Protein AF-A0A947HC32-F1 (afdb_monomer_lite)

Foldseek 3Di:
DDDDDDDDDDDDDDDDDDDDDDDPPPVVPPPPLPAQDLVLLCVLCQAAACCLQELVNLVVLLVLLVVFDCVLPNPVRSVVVNVVSVVSNVCVVVVNCSQDYDSVSVVVCLQPPLQVQLVCLVVVNGDDPCVVSSCVSSVPDSVRHDHCDPVSSVSNNSNSVVNNVVVVD

Radius of gyration: 27.94 Å; chains: 1; bounding box: 45×89×58 Å

Secondary structure (DSSP, 8-state):
-------------------------------------HHHHHHHHHHHTHHHH-TTTHHHHHHHHTT--TTTS-HHHHHHHHHHHHHHHHHHHTT---S-SHHHHHHHHHHH-HHHHHHHHHTT-SS-TTHHHHHHHTT--TTT-----HHHHHHHHHHHHHHHHTT--

pLDDT: mean 72.66, std 18.48, range [34.75, 96.25]

Structure (mmCIF, N/CA/C/O backbone):
data_AF-A0A947HC32-F1
#
_entry.id   AF-A0A947HC32-F1
#
loop_
_atom_site.group_PDB
_atom_site.id
_atom_site.type_symbol
_atom_site.label_atom_id
_atom_site.label_alt_id
_atom_site.label_comp_id
_atom_site.label_asym_id
_atom_site.label_entity_id
_atom_site.label_seq_id
_atom_site.pdbx_PDB_ins_code
_atom_site.Cartn_x
_atom_site.Cartn_y
_atom_site.Cartn_z
_atom_site.occupancy
_atom_site.B_iso_or_equiv
_atom_site.auth_seq_id
_atom_site.auth_comp_id
_atom_site.auth_asym_id
_atom_site.auth_atom_id
_atom_site.pdbx_PDB_model_num
ATOM 1 N N . MET A 1 1 ? 19.843 -76.141 1.199 1.00 39.03 1 MET A N 1
ATOM 2 C CA . MET A 1 1 ? 19.696 -76.747 -0.146 1.00 39.03 1 MET A CA 1
ATOM 3 C C . MET A 1 1 ? 18.641 -75.919 -0.868 1.00 39.03 1 MET A C 1
ATOM 5 O O . MET A 1 1 ? 17.573 -75.782 -0.310 1.00 39.03 1 MET A O 1
ATOM 9 N N . GLY A 1 2 ? 18.826 -75.239 -1.989 1.00 39.28 2 GLY A N 1
ATOM 10 C CA . GLY A 1 2 ? 19.871 -75.230 -2.997 1.00 39.28 2 GLY A CA 1
ATOM 11 C C . GLY A 1 2 ? 19.185 -74.975 -4.346 1.00 39.28 2 GLY A C 1
ATOM 12 O O . GLY A 1 2 ? 18.364 -75.785 -4.740 1.00 39.28 2 GLY A O 1
ATOM 13 N N . LYS A 1 3 ? 19.600 -73.898 -5.028 1.00 39.16 3 LYS A N 1
ATOM 14 C CA . LYS A 1 3 ? 19.612 -73.700 -6.492 1.00 39.16 3 LYS A CA 1
ATOM 15 C C . LYS A 1 3 ? 18.286 -73.478 -7.238 1.00 39.16 3 LYS A C 1
ATOM 17 O O . LYS A 1 3 ? 17.359 -74.269 -7.177 1.00 39.16 3 LYS A O 1
ATOM 22 N N . GLY A 1 4 ? 18.312 -72.436 -8.073 1.00 38.22 4 GLY A N 1
ATOM 23 C CA . GLY A 1 4 ? 17.350 -72.216 -9.150 1.00 38.22 4 GLY A CA 1
ATOM 24 C C . GLY A 1 4 ? 17.558 -70.920 -9.941 1.00 38.22 4 GLY A C 1
ATOM 25 O O . GLY A 1 4 ? 16.579 -70.285 -10.299 1.00 38.22 4 GLY A O 1
ATOM 26 N N . PHE A 1 5 ? 18.806 -70.496 -10.186 1.00 46.19 5 PHE A N 1
ATOM 27 C CA . PHE A 1 5 ? 19.111 -69.454 -11.174 1.00 46.19 5 PHE A CA 1
ATOM 28 C C . PHE A 1 5 ? 19.181 -70.104 -12.557 1.00 46.19 5 PHE A C 1
ATOM 30 O O . PHE A 1 5 ? 20.055 -70.940 -12.785 1.00 46.19 5 PHE A O 1
ATOM 37 N N . TYR A 1 6 ? 18.304 -69.700 -13.475 1.00 50.78 6 TYR A N 1
ATOM 38 C CA . TYR A 1 6 ? 18.490 -69.953 -14.901 1.00 50.78 6 TYR A CA 1
ATOM 39 C C . TYR A 1 6 ? 18.986 -68.680 -15.580 1.00 50.78 6 TYR A C 1
ATOM 41 O O . TYR A 1 6 ? 18.250 -67.720 -15.790 1.00 50.78 6 TYR A O 1
ATOM 49 N N . PHE A 1 7 ? 20.279 -68.713 -15.890 1.00 40.56 7 PHE A N 1
ATOM 50 C CA . PHE A 1 7 ? 20.919 -67.926 -16.932 1.00 40.56 7 PHE A CA 1
ATOM 51 C C . PHE A 1 7 ? 20.386 -68.368 -18.301 1.00 40.56 7 PHE A C 1
ATOM 53 O O . PHE A 1 7 ? 20.278 -69.565 -18.564 1.00 40.56 7 PHE A O 1
ATOM 60 N N . SER A 1 8 ? 20.165 -67.414 -19.202 1.00 36.12 8 SER A N 1
ATOM 61 C CA . SER A 1 8 ? 20.226 -67.661 -20.643 1.00 36.12 8 SER A CA 1
ATOM 62 C C . SER A 1 8 ? 21.090 -66.570 -21.288 1.00 36.12 8 SER A C 1
ATOM 64 O O . SER A 1 8 ? 20.767 -65.390 -21.138 1.00 36.12 8 SER A O 1
ATOM 66 N N . PRO A 1 9 ? 22.215 -66.931 -21.936 1.00 49.56 9 PRO A N 1
ATOM 67 C CA . PRO A 1 9 ? 23.062 -66.015 -22.688 1.00 49.56 9 PRO A CA 1
ATOM 68 C C . PRO A 1 9 ? 22.914 -66.263 -24.196 1.00 49.56 9 PRO A C 1
ATOM 70 O O . PRO A 1 9 ? 23.134 -67.381 -24.641 1.00 49.56 9 PRO A O 1
ATOM 73 N N . LEU A 1 10 ? 22.571 -65.235 -24.974 1.00 40.88 10 LEU A N 1
ATOM 74 C CA . LEU A 1 10 ? 22.790 -65.087 -26.429 1.00 40.88 10 LEU A CA 1
ATOM 75 C C . LEU A 1 10 ? 21.991 -63.831 -26.831 1.00 40.88 10 LEU A C 1
ATOM 77 O O . LEU A 1 10 ? 20.796 -63.773 -26.586 1.00 40.88 10 LEU A O 1
ATOM 81 N N . PHE A 1 11 ? 22.557 -62.755 -27.367 1.00 39.38 11 PHE A N 1
ATOM 82 C CA . PHE A 1 11 ? 23.221 -62.737 -28.660 1.00 39.38 11 PHE A CA 1
ATOM 83 C C . PHE A 1 11 ? 24.096 -61.482 -28.809 1.00 39.38 11 PHE A C 1
ATOM 85 O O . PHE A 1 11 ? 23.824 -60.426 -28.241 1.00 39.38 11 PHE A O 1
ATOM 92 N N . MET A 1 12 ? 25.152 -61.650 -29.598 1.00 36.06 12 MET A N 1
ATOM 93 C CA . MET A 1 12 ? 26.176 -60.679 -29.964 1.00 36.06 12 MET A CA 1
ATOM 94 C C . MET A 1 12 ? 25.670 -59.416 -30.677 1.00 36.06 12 MET A C 1
ATOM 96 O O . MET A 1 12 ? 24.815 -59.476 -31.555 1.00 36.06 12 MET A O 1
ATOM 100 N N . LEU A 1 13 ? 26.340 -58.307 -30.338 1.00 39.97 13 LEU A N 1
ATOM 101 C CA . LEU A 1 13 ? 26.988 -57.333 -31.230 1.00 39.97 13 LEU A CA 1
ATOM 102 C C . LEU A 1 13 ? 26.607 -57.349 -32.724 1.00 39.97 13 LEU A C 1
ATOM 104 O O . LEU A 1 13 ? 27.013 -58.241 -33.465 1.00 39.97 13 LEU A O 1
ATOM 108 N N . VAL A 1 14 ? 26.061 -56.221 -33.190 1.00 42.75 14 VAL A N 1
ATOM 109 C CA . VAL A 1 14 ? 26.393 -55.659 -34.507 1.00 42.75 14 VAL A CA 1
ATOM 110 C C . VAL A 1 14 ? 26.742 -54.180 -34.330 1.00 42.75 14 VAL A C 1
ATOM 112 O O . VAL A 1 14 ? 25.980 -53.402 -33.760 1.00 42.75 14 VAL A O 1
ATOM 115 N N . PHE A 1 15 ? 27.937 -53.829 -34.800 1.00 40.94 15 PHE A N 1
ATOM 116 C CA . PHE A 1 15 ? 28.466 -52.476 -34.925 1.00 40.94 15 PHE A CA 1
ATOM 117 C C . PHE A 1 15 ? 27.579 -51.612 -35.835 1.00 40.94 15 PHE A C 1
ATOM 119 O O . PHE A 1 15 ? 27.271 -52.004 -36.958 1.00 40.94 15 PHE A O 1
ATOM 126 N N . GLY A 1 16 ? 27.259 -50.400 -35.383 1.00 34.75 16 GLY A N 1
ATOM 127 C CA . GLY A 1 16 ? 26.697 -49.328 -36.199 1.00 34.75 16 GLY A CA 1
ATOM 128 C C . GLY A 1 16 ? 27.463 -48.039 -35.931 1.00 34.75 16 GLY A C 1
ATOM 129 O O . GLY A 1 16 ? 27.454 -47.525 -34.817 1.00 34.75 16 GLY A O 1
ATOM 130 N N . LEU A 1 17 ? 28.178 -47.577 -36.954 1.00 41.28 17 LEU A N 1
ATOM 131 C CA . LEU A 1 17 ? 28.995 -46.370 -36.983 1.00 41.28 17 LEU A CA 1
ATOM 132 C C . LEU A 1 17 ? 28.219 -45.093 -36.627 1.00 41.28 17 LEU A C 1
ATOM 134 O O . LEU A 1 17 ? 27.021 -44.962 -36.860 1.00 41.28 17 LEU A O 1
ATOM 138 N N . ALA A 1 18 ? 28.985 -44.143 -36.096 1.00 47.50 18 ALA A N 1
ATOM 139 C CA . ALA A 1 18 ? 28.608 -42.796 -35.706 1.00 47.50 18 ALA A CA 1
ATOM 140 C C . ALA A 1 18 ? 27.782 -42.019 -36.743 1.00 47.50 18 ALA A C 1
ATOM 142 O O . ALA A 1 18 ? 28.104 -42.030 -37.926 1.00 47.50 18 ALA A O 1
ATOM 143 N N . CYS A 1 19 ? 26.857 -41.195 -36.244 1.00 36.69 19 CYS A N 1
ATOM 144 C CA . CYS A 1 19 ? 26.563 -39.861 -36.767 1.00 36.69 19 CYS A CA 1
ATOM 145 C C . CYS A 1 19 ? 26.086 -38.971 -35.610 1.00 36.69 19 CYS A C 1
ATOM 147 O O . CYS A 1 19 ? 25.083 -39.252 -34.958 1.00 36.69 19 CYS A O 1
ATOM 149 N N . LYS A 1 20 ? 26.838 -37.892 -35.360 1.00 46.62 20 LYS A N 1
ATOM 150 C CA . LYS A 1 20 ? 26.430 -36.716 -34.579 1.00 46.62 20 LYS A CA 1
ATOM 151 C C . LYS A 1 20 ? 25.048 -36.245 -35.060 1.00 46.62 20 LYS A C 1
ATOM 153 O O . LYS A 1 20 ? 24.938 -35.741 -36.172 1.00 46.62 20 LYS A O 1
ATOM 158 N N . GLY A 1 21 ? 24.028 -36.388 -34.220 1.00 35.53 21 GLY A N 1
ATOM 159 C CA . GLY A 1 21 ? 22.745 -35.690 -34.339 1.00 35.53 21 GLY A CA 1
ATOM 160 C C . GLY A 1 21 ? 22.692 -34.563 -33.304 1.00 35.53 21 GLY A C 1
ATOM 161 O O . GLY A 1 21 ? 23.187 -34.764 -32.194 1.00 35.53 21 GLY A O 1
ATOM 162 N N . PRO A 1 22 ? 22.202 -33.366 -33.659 1.00 41.41 22 PRO A N 1
ATOM 163 C CA . PRO A 1 22 ? 22.497 -32.135 -32.942 1.00 41.41 22 PRO A CA 1
ATOM 164 C C . PRO A 1 22 ? 21.865 -32.099 -31.552 1.00 41.41 22 PRO A C 1
ATOM 166 O O . PRO A 1 22 ? 20.749 -32.570 -31.338 1.00 41.41 22 PRO A O 1
ATOM 169 N N . SER A 1 23 ? 22.620 -31.481 -30.639 1.00 40.31 23 SER A N 1
ATOM 170 C CA . SER A 1 23 ? 22.167 -30.962 -29.354 1.00 40.31 23 SER A CA 1
ATOM 171 C C . SER A 1 23 ? 20.756 -30.406 -29.504 1.00 40.31 23 SER A C 1
ATOM 173 O O . SER A 1 23 ? 20.516 -29.536 -30.344 1.00 40.31 23 SER A O 1
ATOM 175 N N . SER A 1 24 ? 19.818 -30.923 -28.713 1.00 42.09 24 SER A N 1
ATOM 176 C CA . SER A 1 24 ? 18.499 -30.334 -28.533 1.00 42.09 24 SER A CA 1
ATOM 177 C C . SER A 1 24 ? 18.660 -29.011 -27.786 1.00 42.09 24 SER A C 1
ATOM 179 O O . SER A 1 24 ? 18.263 -28.864 -26.631 1.00 42.09 24 SER A O 1
ATOM 181 N N . GLU A 1 25 ? 19.260 -28.030 -28.447 1.00 44.09 25 GLU A N 1
ATOM 182 C CA . GLU A 1 25 ? 19.146 -26.633 -28.096 1.00 44.09 25 GLU A CA 1
ATOM 183 C C . GLU A 1 25 ? 17.745 -26.2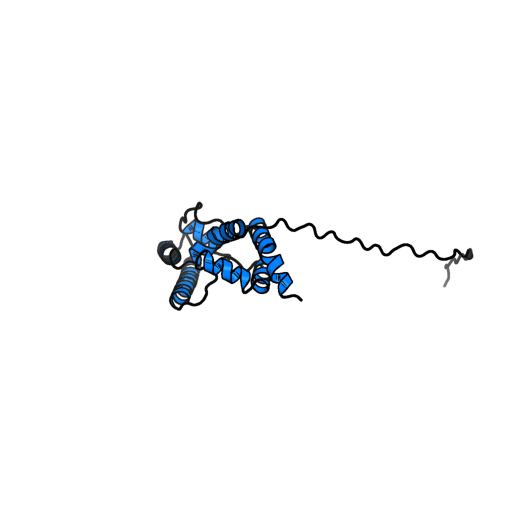24 -28.540 1.00 44.09 25 GLU A C 1
ATOM 185 O O . GLU A 1 25 ? 17.512 -25.578 -29.560 1.00 44.09 25 GLU A O 1
ATOM 190 N N . SER A 1 26 ? 16.765 -26.661 -27.744 1.00 39.75 26 SER A N 1
ATOM 191 C CA . SER A 1 26 ? 15.524 -25.929 -27.584 1.00 39.75 26 SER A CA 1
ATOM 192 C C . SER A 1 26 ? 15.937 -24.565 -27.051 1.00 39.75 26 SER A C 1
ATOM 194 O O . SER A 1 26 ? 15.914 -24.321 -25.843 1.00 39.75 26 SER A O 1
ATOM 196 N N . SER A 1 27 ? 16.349 -23.694 -27.974 1.00 40.97 27 SER A N 1
ATOM 197 C CA . SER A 1 27 ? 16.311 -22.256 -27.839 1.00 40.97 27 SER A CA 1
ATOM 198 C C . SER A 1 27 ? 14.905 -21.963 -27.347 1.00 40.97 27 SER A C 1
ATOM 200 O O . SER A 1 27 ? 13.939 -21.948 -28.113 1.00 40.97 27 SER A O 1
ATOM 202 N N . ARG A 1 28 ? 14.763 -21.863 -26.020 1.00 44.19 28 ARG A N 1
ATOM 203 C CA . ARG A 1 28 ? 13.591 -21.273 -25.405 1.00 44.19 28 ARG A CA 1
ATOM 204 C C . ARG A 1 28 ? 13.580 -19.889 -26.015 1.00 44.19 28 ARG A C 1
ATOM 206 O O . ARG A 1 28 ? 14.350 -19.032 -25.590 1.00 44.19 28 ARG A O 1
ATOM 213 N N . ARG A 1 29 ? 12.768 -19.694 -27.060 1.00 35.62 29 ARG A N 1
ATOM 214 C CA . ARG A 1 29 ? 12.332 -18.363 -27.457 1.00 35.62 29 ARG A CA 1
ATOM 215 C C . ARG A 1 29 ? 11.881 -17.739 -26.152 1.00 35.62 29 ARG A C 1
ATOM 217 O O . ARG A 1 29 ? 10.884 -18.179 -25.580 1.00 35.62 29 ARG A O 1
ATOM 224 N N . LEU A 1 30 ? 12.677 -16.802 -25.646 1.00 41.00 30 LEU A N 1
ATOM 225 C CA . LEU A 1 30 ? 12.245 -15.873 -24.626 1.00 41.00 30 LEU A CA 1
ATOM 226 C C . LEU A 1 30 ? 11.031 -15.212 -25.258 1.00 41.00 30 LEU A C 1
ATOM 228 O O . LEU A 1 30 ? 11.164 -14.378 -26.152 1.00 41.00 30 LEU A O 1
ATOM 232 N N . VAL A 1 31 ? 9.847 -15.714 -24.905 1.00 39.41 31 VAL A N 1
ATOM 233 C CA . VAL A 1 31 ? 8.586 -15.070 -25.239 1.00 39.41 31 VAL A CA 1
ATOM 234 C C . VAL A 1 31 ? 8.792 -13.632 -24.788 1.00 39.41 31 VAL A C 1
ATOM 236 O O . VAL A 1 31 ? 9.145 -13.452 -23.617 1.00 39.41 31 VAL A O 1
ATOM 239 N N . PRO A 1 32 ? 8.687 -12.630 -25.681 1.00 42.34 32 PRO A N 1
ATOM 240 C CA . PRO A 1 32 ? 8.802 -11.250 -25.263 1.00 42.34 32 PRO A CA 1
ATOM 241 C C . PRO A 1 32 ? 7.770 -11.077 -24.160 1.00 42.34 32 PRO A C 1
ATOM 243 O O . PRO A 1 32 ? 6.571 -11.211 -24.413 1.00 42.34 32 PRO A O 1
ATOM 246 N N . SER A 1 33 ? 8.238 -10.909 -22.920 1.00 51.78 33 SER A N 1
ATOM 247 C CA . SER A 1 33 ? 7.367 -10.549 -21.813 1.00 51.78 33 SER A CA 1
ATOM 248 C C . SER A 1 33 ? 6.582 -9.355 -22.320 1.00 51.78 33 SER A C 1
ATOM 250 O O . SER A 1 33 ? 7.208 -8.382 -22.745 1.00 51.78 33 SER A O 1
ATOM 252 N N . ALA A 1 34 ? 5.251 -9.457 -22.381 1.00 57.12 34 ALA A N 1
ATOM 253 C CA . ALA A 1 34 ? 4.423 -8.324 -22.761 1.00 57.12 34 ALA A CA 1
ATOM 254 C C . ALA A 1 34 ? 4.940 -7.115 -21.975 1.00 57.12 34 ALA A C 1
ATOM 256 O O . ALA A 1 34 ? 5.089 -7.203 -20.753 1.00 57.12 34 ALA A O 1
ATOM 257 N N . ALA A 1 35 ? 5.345 -6.060 -22.684 1.00 72.94 35 ALA A N 1
ATOM 258 C CA . ALA A 1 35 ? 5.967 -4.910 -22.052 1.00 72.94 35 ALA A CA 1
ATOM 259 C C . ALA A 1 35 ? 4.902 -4.242 -21.180 1.00 72.94 35 ALA A C 1
ATOM 261 O O . ALA A 1 35 ? 4.035 -3.528 -21.682 1.00 72.94 35 ALA A O 1
ATOM 262 N N . ILE A 1 36 ? 4.916 -4.546 -19.881 1.00 85.50 36 ILE A N 1
ATOM 263 C CA . ILE A 1 36 ? 4.061 -3.875 -18.913 1.00 85.50 36 ILE A CA 1
ATOM 264 C C . ILE A 1 36 ? 4.513 -2.420 -18.890 1.00 85.50 36 ILE A C 1
ATOM 266 O O . ILE A 1 36 ? 5.695 -2.123 -18.733 1.00 85.50 36 ILE A O 1
ATOM 270 N N . SER A 1 37 ? 3.577 -1.506 -19.106 1.00 86.56 37 SER A N 1
ATOM 271 C CA . SER A 1 37 ? 3.857 -0.077 -19.014 1.00 86.56 37 SER A CA 1
ATOM 272 C C . SER A 1 37 ? 3.974 0.349 -17.552 1.00 86.56 37 SER A C 1
ATOM 274 O O . SER A 1 37 ? 3.340 -0.233 -16.666 1.00 86.56 37 SER A O 1
ATOM 276 N N . PHE A 1 38 ? 4.717 1.430 -17.306 1.00 82.94 38 PHE A N 1
ATOM 277 C CA . PHE A 1 38 ? 4.759 2.054 -15.985 1.00 82.94 38 PHE A CA 1
ATOM 278 C C . PHE A 1 38 ? 3.355 2.383 -15.463 1.00 82.94 38 PHE A C 1
ATOM 280 O O . PHE A 1 38 ? 3.073 2.188 -14.287 1.00 82.94 38 PHE A O 1
ATOM 287 N N . GLU A 1 39 ? 2.439 2.787 -16.344 1.00 86.88 39 GLU A N 1
ATOM 288 C CA . GLU A 1 39 ? 1.098 3.212 -15.939 1.00 86.88 39 GLU A CA 1
ATOM 289 C C . GLU A 1 39 ? 0.244 2.049 -15.435 1.00 86.88 39 GLU A C 1
ATOM 291 O O . GLU A 1 39 ? -0.549 2.214 -14.506 1.00 86.88 39 GLU A O 1
ATOM 296 N N . GLN A 1 40 ? 0.459 0.850 -15.979 1.00 88.38 40 GLN A N 1
ATOM 297 C CA . GLN A 1 40 ? -0.148 -0.373 -15.461 1.00 88.38 40 GLN A CA 1
ATOM 298 C C . GLN A 1 40 ? 0.423 -0.735 -14.085 1.00 88.38 40 GLN A C 1
ATOM 300 O O . GLN A 1 40 ? -0.346 -1.004 -13.161 1.00 88.38 40 GLN A O 1
ATOM 305 N N . ALA A 1 41 ? 1.750 -0.693 -13.919 1.00 84.19 41 ALA A N 1
ATOM 306 C CA . ALA A 1 41 ? 2.393 -0.984 -12.638 1.00 84.19 41 ALA A CA 1
ATOM 307 C C . ALA A 1 41 ? 1.990 0.031 -11.553 1.00 84.19 41 ALA A C 1
ATOM 309 O O . ALA A 1 41 ? 1.584 -0.342 -10.450 1.00 84.19 41 ALA A O 1
ATOM 310 N N . PHE A 1 42 ? 2.001 1.320 -11.890 1.00 84.56 42 PHE A N 1
ATOM 311 C CA . PHE A 1 42 ? 1.556 2.400 -11.019 1.00 84.56 42 PHE A CA 1
ATOM 312 C C . PHE A 1 42 ? 0.081 2.248 -10.630 1.00 84.56 42 PHE A C 1
ATOM 314 O O . PHE A 1 42 ? -0.267 2.424 -9.462 1.00 84.56 42 PHE A O 1
ATOM 321 N N . GLY A 1 43 ? -0.794 1.873 -11.569 1.00 86.75 43 GLY A N 1
ATOM 322 C CA . GLY A 1 43 ? -2.210 1.618 -11.293 1.00 86.75 43 GLY A CA 1
ATOM 323 C C . GLY A 1 43 ? -2.436 0.523 -10.243 1.00 86.75 43 GLY A C 1
ATOM 324 O O . GLY A 1 43 ? -3.335 0.647 -9.411 1.00 86.75 43 GLY A O 1
ATOM 325 N N . VAL A 1 44 ? -1.591 -0.511 -10.229 1.00 87.56 44 VAL A N 1
ATOM 326 C CA . VAL A 1 44 ? -1.627 -1.561 -9.201 1.00 87.56 44 VAL A CA 1
ATOM 327 C C . VAL A 1 44 ? -1.124 -1.033 -7.857 1.00 87.56 44 VAL A C 1
ATOM 329 O O . VAL A 1 44 ? -1.831 -1.145 -6.853 1.00 87.56 44 VAL A O 1
ATOM 332 N N . VAL A 1 45 ? 0.071 -0.438 -7.822 1.00 83.12 45 VAL A N 1
ATOM 333 C CA . VAL A 1 45 ? 0.712 0.023 -6.577 1.00 83.12 45 VAL A CA 1
ATOM 334 C C . VAL A 1 45 ? -0.119 1.107 -5.881 1.00 83.12 45 VAL A C 1
ATOM 336 O O . VAL A 1 45 ? -0.352 1.039 -4.671 1.00 83.12 45 VAL A O 1
ATOM 339 N N . SER A 1 46 ? -0.630 2.072 -6.649 1.00 82.38 46 SER A N 1
ATO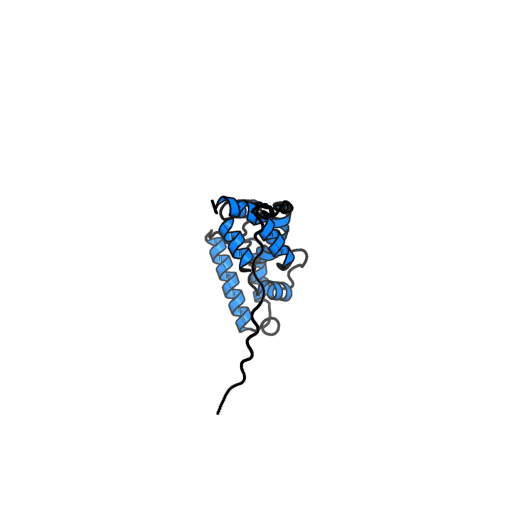M 340 C CA . SER A 1 46 ? -1.417 3.199 -6.133 1.00 82.38 46 SER A CA 1
ATOM 341 C C . SER A 1 46 ? -2.740 2.791 -5.489 1.00 82.38 46 SER A C 1
ATOM 343 O O . SER A 1 46 ? -3.246 3.511 -4.637 1.00 82.38 46 SER A O 1
ATOM 345 N N . ARG A 1 47 ? -3.301 1.637 -5.859 1.00 85.50 47 ARG A N 1
ATOM 346 C CA . ARG A 1 47 ? -4.550 1.126 -5.272 1.00 85.50 47 ARG A CA 1
ATOM 347 C C . ARG A 1 47 ? -4.316 0.054 -4.217 1.00 85.50 47 ARG A C 1
ATOM 349 O O . ARG A 1 47 ? -5.189 -0.153 -3.386 1.00 85.50 47 ARG A O 1
ATOM 356 N N . SER A 1 48 ? -3.165 -0.615 -4.231 1.00 83.88 48 SER A N 1
ATOM 357 C CA . SER A 1 48 ? -2.892 -1.729 -3.312 1.00 83.88 48 SER A CA 1
ATOM 358 C C . SER A 1 48 ? -2.130 -1.295 -2.061 1.00 83.88 48 SER A C 1
ATOM 360 O O . SER A 1 48 ? -2.393 -1.824 -0.983 1.00 83.88 48 SER A O 1
ATOM 362 N N . CYS A 1 49 ? -1.206 -0.335 -2.185 1.00 78.69 49 CYS A N 1
ATOM 363 C CA . CYS A 1 49 ? -0.238 -0.005 -1.129 1.00 78.69 49 CYS A CA 1
ATOM 364 C C . CYS A 1 49 ? -0.413 1.412 -0.563 1.00 78.69 49 CYS A C 1
ATOM 366 O O . CYS A 1 49 ? -0.177 1.638 0.627 1.00 78.69 49 CYS A O 1
ATOM 368 N N . PHE A 1 50 ? -0.824 2.371 -1.403 1.00 80.25 50 PHE A N 1
ATOM 369 C CA . PHE A 1 50 ? -0.834 3.798 -1.047 1.00 80.25 50 PHE A CA 1
ATOM 370 C C . PHE A 1 50 ? -1.680 4.156 0.157 1.00 80.25 50 PHE A C 1
ATOM 372 O O . PHE A 1 50 ? -1.191 4.972 0.932 1.00 80.25 50 PHE A O 1
ATOM 379 N N . PRO A 1 51 ? -2.894 3.607 0.357 1.00 83.19 51 PRO A N 1
ATOM 380 C CA . PRO A 1 51 ? -3.724 4.045 1.472 1.00 83.19 51 PRO A CA 1
ATOM 381 C C . PRO A 1 51 ? -2.966 4.051 2.809 1.00 83.19 51 PRO A C 1
ATOM 383 O O . PRO A 1 51 ? -3.030 5.048 3.526 1.00 83.19 51 PRO A O 1
ATOM 386 N N . CYS A 1 52 ? -2.142 3.025 3.064 1.00 82.56 52 CYS A N 1
ATOM 387 C CA . CYS A 1 52 ? -1.294 2.909 4.257 1.00 82.56 52 CYS A CA 1
ATOM 388 C C . CYS A 1 52 ? 0.098 3.564 4.153 1.00 82.56 52 CYS A C 1
ATOM 390 O O . CYS A 1 52 ? 0.728 3.776 5.181 1.00 82.56 52 CYS A O 1
ATOM 392 N N . HIS A 1 53 ? 0.611 3.855 2.955 1.00 80.75 53 HIS A N 1
ATOM 393 C CA . HIS A 1 53 ? 2.011 4.279 2.750 1.00 80.75 53 HIS A CA 1
ATOM 394 C C . HIS A 1 53 ? 2.155 5.657 2.094 1.00 80.75 53 HIS A C 1
ATOM 396 O O . HIS A 1 53 ? 3.252 6.048 1.706 1.00 80.75 53 HIS A O 1
ATOM 402 N N . ASN A 1 54 ? 1.060 6.406 1.966 1.00 81.19 54 ASN A N 1
ATOM 403 C CA . ASN A 1 54 ? 1.060 7.757 1.425 1.00 81.19 54 ASN A CA 1
ATOM 404 C C . ASN A 1 54 ? 0.768 8.774 2.548 1.00 81.19 54 ASN A C 1
ATOM 406 O O . ASN A 1 54 ? -0.239 8.639 3.251 1.00 81.19 54 ASN A O 1
ATOM 410 N N . PRO A 1 55 ? 1.595 9.826 2.711 1.00 80.25 55 PRO A N 1
ATOM 411 C CA . PRO A 1 55 ? 1.432 10.820 3.776 1.00 80.25 55 PRO A CA 1
ATOM 412 C C . PRO A 1 55 ? 0.115 11.608 3.705 1.00 80.25 55 PRO A C 1
ATOM 414 O O . PRO A 1 55 ? -0.290 12.201 4.702 1.00 80.25 55 PRO A O 1
ATOM 417 N N . GLN A 1 56 ? -0.552 11.627 2.548 1.00 84.06 56 GLN A N 1
ATOM 418 C CA . GLN A 1 56 ? -1.840 12.289 2.347 1.00 84.06 56 GLN A CA 1
ATOM 419 C C . GLN A 1 56 ? -3.020 11.427 2.814 1.00 84.06 56 GLN A C 1
ATOM 421 O O . GLN A 1 56 ? -4.008 11.968 3.303 1.00 84.06 56 GLN A O 1
ATOM 426 N N . THR A 1 57 ? -2.937 10.099 2.679 1.00 88.06 57 THR A N 1
ATOM 427 C CA . THR A 1 57 ? -4.045 9.180 3.004 1.00 88.06 57 THR A CA 1
ATOM 428 C C . THR A 1 57 ? -3.884 8.509 4.361 1.00 88.06 57 THR A C 1
ATOM 430 O O . THR A 1 57 ? -4.884 8.265 5.033 1.00 88.06 57 THR A O 1
ATOM 433 N N . LEU A 1 58 ? -2.650 8.251 4.801 1.00 89.69 58 LEU A N 1
ATOM 434 C CA . LEU A 1 58 ? -2.370 7.562 6.061 1.00 89.69 58 LEU A CA 1
ATOM 435 C C . LEU A 1 58 ? -3.011 8.235 7.294 1.00 89.69 58 LEU A C 1
ATOM 437 O O . LEU A 1 58 ? -3.574 7.508 8.113 1.00 89.69 58 LEU A O 1
ATOM 441 N N . PRO A 1 59 ? -3.036 9.579 7.437 1.00 92.31 59 PRO A N 1
ATOM 442 C CA . PRO A 1 59 ? -3.741 10.219 8.553 1.00 92.31 59 PRO A CA 1
ATOM 443 C C . PRO A 1 59 ? -5.225 9.845 8.631 1.00 92.31 59 PRO A C 1
ATOM 445 O O . PRO A 1 59 ? -5.771 9.666 9.719 1.00 92.31 59 PRO A O 1
ATOM 448 N N . GLU A 1 60 ? -5.878 9.701 7.478 1.00 94.56 60 GLU A N 1
ATOM 449 C CA . GLU A 1 60 ? -7.284 9.314 7.398 1.00 94.56 60 GLU A CA 1
ATOM 450 C C . GLU A 1 60 ? -7.474 7.828 7.718 1.00 94.56 60 GLU A C 1
ATOM 452 O O . GLU A 1 60 ? -8.417 7.487 8.431 1.00 94.56 60 GLU A O 1
ATOM 457 N N . VAL A 1 61 ? -6.562 6.955 7.271 1.00 93.38 61 VAL A N 1
ATOM 458 C CA . VAL A 1 61 ? -6.558 5.535 7.666 1.00 93.38 61 VAL A CA 1
ATOM 459 C C . VAL A 1 61 ? -6.460 5.418 9.187 1.00 93.38 61 VAL A C 1
ATOM 461 O O . VAL A 1 61 ? -7.343 4.827 9.797 1.00 93.38 61 VAL A O 1
ATOM 464 N N . ILE A 1 62 ? -5.473 6.071 9.814 1.00 94.88 62 ILE A N 1
ATOM 465 C CA . ILE A 1 62 ? -5.304 6.092 11.278 1.00 94.88 62 ILE A CA 1
ATOM 466 C C . ILE A 1 62 ? -6.580 6.587 11.965 1.00 94.88 62 ILE A C 1
ATOM 468 O O . ILE A 1 62 ? -7.077 5.952 12.897 1.00 94.88 62 ILE A O 1
ATOM 472 N N . ARG A 1 63 ? -7.144 7.711 11.501 1.00 96.25 63 ARG A N 1
ATOM 473 C CA . ARG A 1 63 ? -8.360 8.292 12.084 1.00 96.25 63 ARG A CA 1
ATOM 474 C C . ARG A 1 63 ? -9.532 7.315 12.055 1.00 96.25 63 ARG A C 1
ATOM 476 O O . ARG A 1 63 ? -10.281 7.260 13.028 1.00 96.25 63 ARG A O 1
ATOM 483 N N . ARG A 1 64 ? -9.718 6.582 10.956 1.00 95.25 64 ARG A N 1
ATOM 484 C CA . ARG A 1 64 ? -10.805 5.605 10.842 1.00 95.25 64 ARG A CA 1
ATOM 485 C C . ARG A 1 64 ? -10.533 4.350 11.663 1.00 95.25 64 ARG A C 1
ATOM 487 O O . ARG A 1 64 ? -11.441 3.909 12.352 1.00 95.25 64 ARG A O 1
ATOM 494 N N . THR A 1 65 ? -9.299 3.845 11.684 1.00 94.50 65 THR A N 1
ATOM 495 C CA . THR A 1 65 ? -8.916 2.704 12.531 1.00 94.50 65 THR A CA 1
ATOM 496 C C . THR A 1 65 ? -9.183 2.987 14.011 1.00 94.50 65 THR A C 1
ATOM 498 O O . THR A 1 65 ? -9.690 2.125 14.718 1.00 94.50 65 THR A O 1
ATOM 501 N N . ARG A 1 66 ? -8.936 4.219 14.483 1.00 94.88 66 ARG A N 1
ATOM 502 C CA . ARG A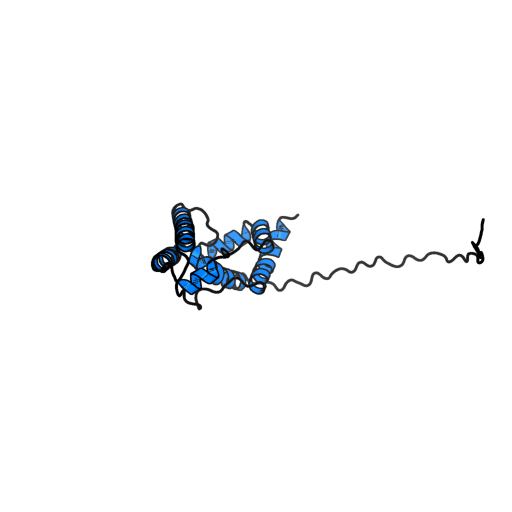 1 66 ? -9.240 4.635 15.868 1.00 94.88 66 ARG A CA 1
ATOM 503 C C . ARG A 1 66 ? -10.730 4.611 16.222 1.00 94.88 66 ARG A C 1
ATOM 505 O O . ARG A 1 66 ? -11.061 4.660 17.400 1.00 94.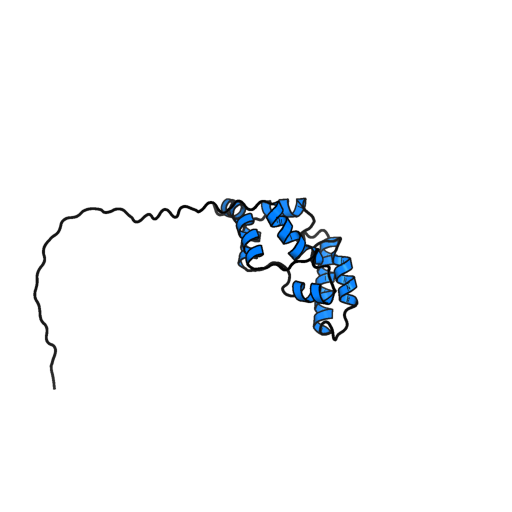88 66 ARG A O 1
ATOM 512 N N . ARG A 1 67 ? -11.622 4.615 15.227 1.00 94.12 67 ARG A N 1
ATOM 513 C CA . ARG A 1 67 ? -13.080 4.595 15.427 1.00 94.12 67 ARG A CA 1
ATOM 514 C C . ARG A 1 67 ? -13.658 3.187 15.447 1.00 94.12 67 ARG A C 1
ATOM 516 O O . ARG A 1 67 ? -14.822 3.055 15.802 1.00 94.12 67 ARG A O 1
ATOM 523 N N . LEU A 1 68 ? -12.870 2.185 15.056 1.00 91.94 68 LEU A N 1
ATOM 524 C CA . LEU A 1 68 ? -13.291 0.794 15.115 1.00 91.94 68 LEU A CA 1
ATOM 525 C C . LEU A 1 68 ? -13.478 0.378 16.571 1.00 91.94 68 LEU A C 1
ATOM 527 O O . LEU A 1 68 ? -12.649 0.682 17.431 1.00 91.94 68 LEU A O 1
ATOM 531 N N . THR A 1 69 ? -14.558 -0.332 16.829 1.00 87.94 69 THR A N 1
ATOM 532 C CA . THR A 1 69 ? -14.890 -0.981 18.097 1.00 87.94 69 THR A CA 1
ATOM 533 C C . THR A 1 69 ? -14.113 -2.291 18.263 1.00 87.94 69 THR A C 1
ATOM 535 O O . THR A 1 69 ? -13.489 -2.773 17.316 1.00 87.94 69 THR A O 1
ATOM 538 N N . ASP A 1 70 ? -14.097 -2.847 19.478 1.00 83.94 70 ASP A N 1
ATOM 539 C CA . ASP A 1 70 ? -13.418 -4.129 19.741 1.00 83.94 70 ASP A CA 1
ATOM 540 C C . ASP A 1 70 ? -14.140 -5.306 19.062 1.00 83.94 70 ASP A C 1
ATOM 542 O O . ASP A 1 70 ? -13.527 -6.345 18.816 1.00 83.94 70 ASP A O 1
ATOM 546 N N . GLU A 1 71 ? -15.428 -5.147 18.735 1.00 80.38 71 GLU A N 1
ATOM 547 C CA . GLU A 1 71 ? -16.206 -6.129 17.981 1.00 80.38 71 GLU A CA 1
ATOM 548 C C . GLU A 1 71 ? -15.886 -6.131 16.475 1.00 80.38 71 GLU A C 1
ATOM 550 O O . GLU A 1 71 ? -16.033 -7.163 15.821 1.00 80.38 71 GLU A O 1
ATOM 555 N N . GLU A 1 72 ? -15.453 -5.000 15.908 1.00 82.69 72 GLU A N 1
ATOM 556 C CA . GLU A 1 72 ? -15.123 -4.879 14.477 1.00 82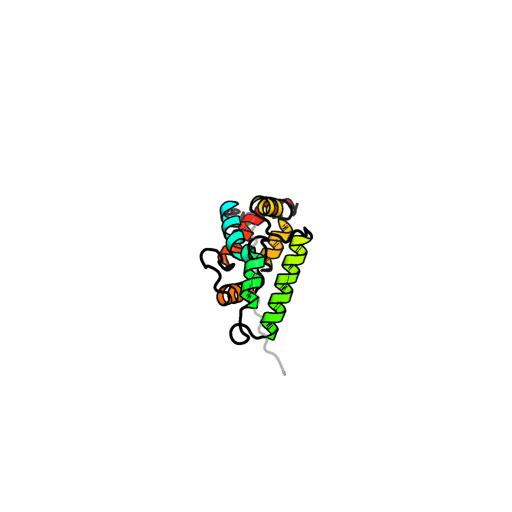.69 72 GLU A CA 1
ATOM 557 C C . GLU A 1 72 ? -13.731 -5.424 14.150 1.00 82.69 72 GLU A C 1
ATOM 559 O O . GLU A 1 72 ? -13.531 -6.072 13.123 1.00 82.69 72 GLU A O 1
ATOM 564 N N . VAL A 1 73 ? -12.768 -5.145 15.028 1.00 77.75 73 VAL A N 1
ATOM 565 C CA . VAL A 1 73 ? -11.405 -5.676 14.996 1.00 77.75 73 VAL A CA 1
ATOM 566 C C . VAL A 1 73 ? -11.035 -5.945 16.442 1.00 77.75 73 VAL A C 1
ATOM 568 O O . VAL A 1 73 ? -11.096 -5.025 17.257 1.00 77.75 73 VAL A O 1
ATOM 571 N N . GLY A 1 74 ? -10.647 -7.185 16.755 1.00 77.81 74 GLY A N 1
ATOM 572 C CA . GLY A 1 74 ? -10.332 -7.582 18.127 1.00 77.81 74 GLY A CA 1
ATOM 573 C C . GLY A 1 74 ? -9.420 -6.558 18.806 1.00 77.81 74 GLY A C 1
ATOM 574 O O . GLY A 1 74 ? -8.453 -6.096 18.201 1.00 77.81 74 GLY A O 1
ATOM 575 N N . GLY A 1 75 ? -9.733 -6.172 20.046 1.00 79.69 75 GLY A N 1
ATOM 576 C CA . GLY A 1 75 ? -9.114 -5.006 20.692 1.00 79.69 75 GLY A CA 1
ATOM 577 C C . GLY A 1 75 ? -7.578 -5.009 20.676 1.00 79.69 75 GLY A C 1
ATOM 578 O O . GLY A 1 75 ? -6.965 -3.994 20.343 1.00 79.69 75 GLY A O 1
ATOM 579 N N . GLU A 1 76 ? -6.941 -6.155 20.948 1.00 82.19 76 GLU A N 1
ATOM 580 C CA . GLU A 1 76 ? -5.476 -6.299 20.872 1.00 82.19 76 GLU A CA 1
ATOM 581 C C . GLU A 1 76 ? -4.935 -6.126 19.445 1.00 82.19 76 GLU A C 1
ATOM 583 O O . GLU A 1 76 ? -3.916 -5.464 19.231 1.00 82.19 76 GLU A O 1
ATOM 588 N N . GLU A 1 77 ? -5.634 -6.672 18.449 1.00 87.50 77 GLU A N 1
ATOM 589 C CA . GLU A 1 77 ? -5.264 -6.525 17.044 1.00 87.50 77 GLU A CA 1
ATOM 590 C C . GLU A 1 77 ? -5.413 -5.073 16.583 1.00 87.50 77 GLU A C 1
ATOM 592 O O . GLU A 1 77 ? -4.504 -4.538 15.947 1.00 87.50 77 GLU A O 1
ATOM 597 N N . ARG A 1 78 ? -6.500 -4.395 16.969 1.00 89.12 78 ARG A N 1
ATOM 598 C CA . ARG A 1 78 ? -6.721 -2.976 16.667 1.00 89.12 78 ARG A CA 1
ATOM 599 C C . ARG A 1 78 ? -5.596 -2.108 17.227 1.00 89.12 78 ARG A C 1
ATOM 601 O O . ARG A 1 78 ? -5.082 -1.246 16.517 1.00 89.12 78 ARG A O 1
ATOM 608 N N . LEU A 1 79 ? -5.201 -2.332 18.483 1.00 90.12 79 LEU A N 1
ATOM 609 C CA . LEU A 1 79 ? -4.114 -1.586 19.126 1.00 90.12 79 LEU A CA 1
ATOM 610 C C . LEU A 1 79 ? -2.771 -1.823 18.426 1.00 90.12 79 LEU A C 1
ATOM 612 O O . LEU A 1 79 ? -2.037 -0.866 18.174 1.00 90.12 79 LEU A O 1
ATOM 616 N N . ARG A 1 80 ? -2.477 -3.073 18.047 1.00 91.12 80 ARG A N 1
ATOM 617 C CA . ARG A 1 80 ? -1.281 -3.415 17.267 1.00 91.12 80 ARG A CA 1
ATOM 618 C C . ARG A 1 80 ? -1.267 -2.703 15.912 1.00 91.12 80 ARG A C 1
ATOM 620 O O . ARG A 1 80 ? -0.269 -2.077 15.567 1.00 91.12 80 ARG A O 1
ATOM 627 N N . LEU A 1 81 ? -2.377 -2.748 15.173 1.00 90.81 81 LEU A N 1
ATOM 628 C CA . LEU A 1 81 ? -2.505 -2.089 13.869 1.00 90.81 81 LEU A CA 1
ATOM 629 C C . LEU A 1 81 ? -2.349 -0.570 13.975 1.00 90.81 81 LEU A C 1
ATOM 631 O O . LEU A 1 81 ? -1.685 0.042 13.142 1.00 90.81 81 LEU A O 1
ATOM 635 N N . LEU A 1 82 ? -2.925 0.048 15.008 1.00 93.12 82 LEU A N 1
ATOM 636 C CA . LEU A 1 82 ? -2.748 1.477 15.265 1.00 93.12 82 LEU A CA 1
ATOM 637 C C . LEU A 1 82 ? -1.282 1.834 15.507 1.00 93.12 82 LEU A C 1
ATOM 639 O O . LEU A 1 82 ? -0.792 2.777 14.888 1.00 93.12 82 LEU A O 1
ATOM 643 N N . ALA A 1 83 ? -0.574 1.062 16.334 1.00 92.25 83 ALA A N 1
ATOM 644 C CA . ALA A 1 83 ? 0.848 1.280 16.580 1.00 92.25 83 ALA A CA 1
ATOM 645 C C . ALA A 1 83 ? 1.681 1.146 15.291 1.00 92.25 83 ALA A C 1
ATOM 647 O O . ALA A 1 83 ? 2.546 1.979 15.025 1.00 92.25 83 ALA A O 1
ATOM 648 N N . GLU A 1 84 ? 1.397 0.145 14.451 1.00 90.19 84 GLU A N 1
ATOM 649 C CA . GLU A 1 84 ? 2.064 -0.024 13.152 1.00 90.19 84 GLU A CA 1
ATOM 650 C C . GLU A 1 84 ? 1.814 1.170 12.211 1.00 90.19 84 GLU A C 1
ATOM 652 O O . GLU A 1 84 ? 2.759 1.713 11.633 1.00 90.19 84 GLU A O 1
ATOM 657 N N . LEU A 1 85 ? 0.565 1.631 12.087 1.00 91.06 85 LEU A N 1
ATOM 658 C CA . LEU A 1 85 ? 0.207 2.778 11.243 1.00 91.06 85 LEU A CA 1
ATOM 659 C C . LEU A 1 85 ? 0.824 4.094 11.743 1.00 91.06 85 LEU A C 1
ATOM 661 O O . LEU A 1 85 ? 1.264 4.920 10.942 1.00 91.06 85 LEU A O 1
ATOM 665 N N . GLU A 1 86 ? 0.864 4.305 13.057 1.00 92.56 86 GLU A N 1
ATOM 666 C CA . GLU A 1 86 ? 1.482 5.488 13.661 1.00 92.56 86 GLU A CA 1
ATOM 667 C C . GLU A 1 86 ? 3.001 5.489 13.469 1.00 92.56 86 GLU A C 1
ATOM 669 O O . GLU A 1 86 ? 3.567 6.523 13.109 1.00 92.56 86 GLU A O 1
ATOM 674 N N . ASN A 1 87 ? 3.651 4.329 13.597 1.00 89.62 87 ASN A N 1
ATOM 675 C CA . ASN A 1 87 ? 5.071 4.176 13.287 1.00 89.62 87 ASN A CA 1
ATOM 676 C C . ASN A 1 87 ? 5.365 4.511 11.818 1.00 89.62 87 ASN A C 1
ATOM 678 O O . ASN A 1 87 ? 6.285 5.282 11.540 1.00 89.62 87 ASN A O 1
ATOM 682 N N . LEU A 1 88 ? 4.544 4.020 10.880 1.00 86.06 88 LEU A N 1
ATOM 683 C CA . LEU A 1 88 ? 4.649 4.393 9.464 1.00 86.06 88 LEU A CA 1
ATOM 684 C C . LEU A 1 88 ? 4.520 5.910 9.268 1.00 86.06 88 LEU A C 1
ATOM 686 O O . LEU A 1 88 ? 5.290 6.513 8.518 1.00 86.06 88 LEU A O 1
ATOM 690 N N . TYR A 1 89 ? 3.582 6.553 9.964 1.00 88.25 89 TYR A N 1
ATOM 691 C CA . TYR A 1 89 ? 3.389 7.998 9.870 1.00 88.25 89 TYR A CA 1
ATOM 692 C C . TYR A 1 89 ? 4.598 8.786 10.390 1.00 88.25 89 TYR A C 1
ATOM 694 O O . TYR A 1 89 ? 5.024 9.745 9.742 1.00 88.25 89 TYR A O 1
ATOM 702 N N . VAL A 1 90 ? 5.189 8.367 11.514 1.00 89.25 90 VAL A N 1
ATOM 703 C CA . VAL A 1 90 ? 6.415 8.970 12.062 1.00 89.25 90 VAL A CA 1
ATOM 704 C C . VAL A 1 90 ? 7.577 8.830 11.079 1.00 89.25 90 VAL A C 1
ATOM 706 O O . VAL A 1 90 ? 8.240 9.823 10.777 1.00 89.25 90 VAL A O 1
ATOM 709 N N . SER A 1 91 ? 7.790 7.639 10.516 1.00 84.19 91 SER A N 1
ATOM 710 C CA . SER A 1 91 ? 8.829 7.403 9.508 1.00 84.19 91 SER A CA 1
ATOM 711 C C . SER A 1 91 ? 8.640 8.274 8.259 1.00 84.19 91 SER A C 1
ATOM 713 O O . SER A 1 91 ? 9.603 8.892 7.803 1.00 84.19 91 SER A O 1
ATOM 715 N N . LEU A 1 92 ? 7.406 8.412 7.752 1.00 79.00 92 LEU A N 1
ATOM 716 C CA . LEU A 1 92 ? 7.101 9.307 6.626 1.00 79.00 92 LEU A CA 1
ATOM 717 C C . LEU A 1 92 ? 7.444 10.766 6.950 1.00 79.00 92 LEU A C 1
ATOM 719 O O . LEU A 1 92 ? 8.002 11.474 6.114 1.00 79.00 92 LEU A O 1
ATOM 723 N N . LYS A 1 93 ? 7.126 11.232 8.164 1.00 83.81 93 LYS A N 1
ATOM 724 C CA . LYS A 1 93 ? 7.445 12.600 8.607 1.00 83.81 93 LYS A CA 1
ATOM 725 C C . LYS A 1 93 ? 8.940 12.840 8.781 1.00 83.81 93 LYS A C 1
ATOM 727 O O . LYS A 1 93 ? 9.388 13.960 8.556 1.00 83.81 93 LYS A O 1
ATOM 732 N N . ALA A 1 94 ? 9.697 11.806 9.130 1.00 83.31 94 ALA A N 1
ATOM 733 C CA . ALA A 1 94 ? 11.151 11.852 9.221 1.00 83.31 94 ALA A CA 1
ATOM 734 C C . ALA A 1 94 ? 11.852 11.798 7.848 1.00 83.31 94 ALA A C 1
ATOM 736 O O . ALA A 1 94 ? 13.078 11.817 7.792 1.00 83.31 94 ALA A O 1
ATOM 737 N N . GLY A 1 95 ? 11.099 11.722 6.742 1.00 70.81 95 GLY A N 1
ATOM 738 C CA . GLY A 1 95 ? 11.668 11.621 5.398 1.00 70.81 95 GLY A CA 1
ATOM 739 C C . GLY A 1 95 ? 12.297 10.259 5.108 1.00 70.81 95 GLY A C 1
ATOM 740 O O . GLY A 1 95 ? 13.055 10.133 4.149 1.00 70.81 95 GLY A O 1
ATOM 741 N N . VAL A 1 96 ? 11.988 9.237 5.917 1.00 68.62 96 VAL A N 1
ATOM 742 C CA . VAL A 1 96 ? 12.370 7.861 5.599 1.00 68.62 96 VAL A CA 1
ATOM 743 C C . VAL A 1 96 ? 11.645 7.485 4.308 1.00 68.62 96 VAL A C 1
ATOM 745 O O . VAL A 1 96 ? 10.426 7.678 4.235 1.00 68.62 96 VAL A O 1
ATOM 748 N N . PRO A 1 97 ? 12.350 6.960 3.291 1.00 57.28 97 PRO A N 1
ATOM 749 C CA . PRO A 1 97 ? 11.726 6.494 2.065 1.00 57.28 97 PRO A CA 1
ATOM 750 C C . PRO A 1 97 ? 10.894 5.245 2.371 1.00 57.28 97 PRO A C 1
ATOM 752 O O . PRO A 1 97 ? 11.325 4.113 2.192 1.00 57.28 97 PRO A O 1
ATOM 755 N N . LEU A 1 98 ? 9.680 5.447 2.874 1.00 55.38 98 LEU A N 1
ATOM 756 C CA . LEU A 1 98 ? 8.646 4.430 2.846 1.00 55.38 98 LEU A CA 1
ATOM 757 C C . LEU A 1 98 ? 8.112 4.417 1.415 1.00 55.38 98 LEU A C 1
ATOM 759 O O . LEU A 1 98 ? 7.484 5.372 0.974 1.00 55.38 98 LEU A O 1
ATOM 763 N N . ASN A 1 99 ? 8.468 3.344 0.7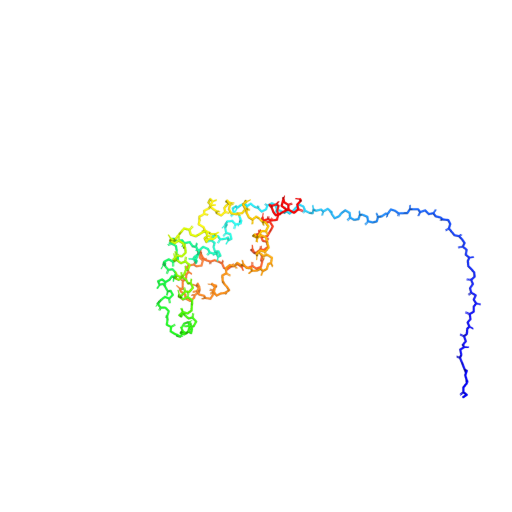19 1.00 53.94 99 ASN A N 1
ATOM 764 C CA . ASN A 1 99 ? 8.397 2.967 -0.699 1.00 53.94 99 ASN A CA 1
ATOM 765 C C . ASN A 1 99 ? 7.348 3.556 -1.686 1.00 53.94 99 ASN A C 1
ATOM 767 O O . ASN A 1 99 ? 7.302 3.101 -2.824 1.00 53.94 99 ASN A O 1
ATOM 771 N N . PHE A 1 100 ? 6.475 4.511 -1.347 1.00 59.38 100 PHE A N 1
ATOM 772 C CA . PHE A 1 100 ? 5.317 4.859 -2.189 1.00 59.38 100 PHE A CA 1
ATOM 773 C C . PHE A 1 100 ? 4.910 6.341 -2.161 1.00 59.38 100 PHE A C 1
ATOM 775 O O . PHE A 1 100 ? 3.723 6.678 -2.133 1.00 59.38 100 PHE A O 1
ATOM 782 N N . VAL A 1 101 ? 5.879 7.255 -2.192 1.00 53.59 101 VAL A N 1
ATOM 783 C CA . VAL A 1 101 ? 5.598 8.698 -2.155 1.00 53.59 101 VAL A CA 1
ATOM 784 C C . VAL A 1 101 ? 5.350 9.237 -3.565 1.00 53.59 101 VAL A C 1
ATOM 786 O O . VAL A 1 101 ? 6.219 9.855 -4.131 1.00 53.59 101 VAL A O 1
ATOM 789 N N . GLY A 1 102 ? 4.167 9.051 -4.154 1.00 59.16 102 GLY A N 1
ATOM 790 C CA . GLY A 1 102 ? 3.817 9.714 -5.426 1.00 59.16 102 GLY A CA 1
ATOM 791 C C . GLY A 1 102 ? 4.387 9.069 -6.703 1.00 59.16 102 GLY A C 1
ATOM 792 O O . GLY A 1 102 ? 5.157 8.111 -6.676 1.00 59.16 102 GLY A O 1
ATOM 793 N N . LYS A 1 103 ? 3.919 9.542 -7.871 1.00 67.75 103 LYS A N 1
ATOM 794 C CA . LYS A 1 103 ? 4.191 8.900 -9.176 1.00 67.75 103 LYS A CA 1
ATOM 795 C C . LYS A 1 103 ? 5.675 8.944 -9.562 1.00 67.75 103 LYS A C 1
ATOM 797 O O . LYS A 1 103 ? 6.162 7.979 -10.143 1.00 67.75 103 LYS A O 1
ATOM 802 N N . ARG A 1 104 ? 6.398 10.029 -9.263 1.00 69.81 104 ARG A N 1
ATOM 803 C CA . ARG A 1 104 ? 7.804 10.182 -9.683 1.00 69.81 104 ARG A CA 1
ATOM 804 C C . ARG A 1 104 ? 8.746 9.330 -8.845 1.00 69.81 104 ARG A C 1
ATOM 806 O O . ARG A 1 104 ? 9.671 8.739 -9.381 1.00 69.81 104 ARG A O 1
ATOM 813 N N . GLU A 1 105 ? 8.497 9.245 -7.553 1.00 67.81 105 GLU A N 1
ATOM 814 C CA . GLU A 1 105 ? 9.343 8.563 -6.588 1.00 67.81 105 GLU A CA 1
ATOM 815 C C . GLU A 1 105 ? 9.200 7.052 -6.736 1.00 67.81 105 GLU A C 1
ATOM 817 O O . GLU A 1 105 ? 10.183 6.329 -6.653 1.00 67.81 105 GLU A O 1
ATOM 822 N N . ILE A 1 106 ? 7.999 6.578 -7.070 1.00 67.81 106 ILE A N 1
ATOM 823 C CA . ILE A 1 106 ? 7.777 5.174 -7.423 1.00 67.81 106 ILE A CA 1
ATOM 824 C C . ILE A 1 106 ? 8.494 4.818 -8.706 1.00 67.81 106 ILE A C 1
ATOM 826 O O . ILE A 1 106 ? 9.149 3.784 -8.751 1.00 67.81 106 ILE A O 1
ATOM 830 N N . HIS A 1 107 ? 8.408 5.670 -9.729 1.00 71.81 107 HIS A N 1
ATOM 831 C CA . HIS A 1 107 ? 9.185 5.471 -10.948 1.00 71.81 107 HIS A CA 1
ATOM 832 C C . HIS A 1 107 ? 10.682 5.379 -10.632 1.00 71.81 107 HIS A C 1
ATOM 834 O O . HIS A 1 107 ? 11.325 4.400 -10.998 1.00 71.81 107 HIS A O 1
ATOM 840 N N . ALA A 1 108 ? 11.208 6.342 -9.870 1.00 72.38 108 ALA A N 1
ATOM 841 C CA . ALA A 1 108 ? 12.605 6.367 -9.457 1.00 72.38 108 ALA A CA 1
ATOM 842 C C . ALA A 1 108 ? 12.998 5.129 -8.636 1.00 72.38 108 ALA A C 1
ATOM 844 O O . ALA A 1 108 ? 14.109 4.636 -8.783 1.00 72.38 108 ALA A O 1
ATOM 845 N N . GLN A 1 109 ? 12.099 4.599 -7.807 1.00 67.88 109 GLN A N 1
ATOM 846 C CA . GLN A 1 109 ? 12.342 3.405 -7.003 1.00 67.88 109 GLN A CA 1
ATOM 847 C C . GLN A 1 109 ? 12.326 2.113 -7.827 1.00 67.88 109 GLN A C 1
ATOM 849 O O . GLN A 1 109 ? 13.166 1.237 -7.620 1.00 67.88 109 GLN A O 1
ATOM 854 N N . PHE A 1 110 ? 11.417 2.011 -8.801 1.00 68.56 110 PHE A N 1
ATOM 855 C CA . PHE A 1 110 ? 11.443 0.936 -9.793 1.00 68.56 110 PHE A CA 1
ATOM 856 C C . PHE A 1 110 ? 12.755 0.945 -10.593 1.00 68.56 110 PHE A C 1
ATOM 858 O O . PHE A 1 110 ? 13.280 -0.119 -10.910 1.00 68.56 110 PHE A O 1
ATOM 865 N N . GLU A 1 111 ? 13.299 2.126 -10.895 1.00 68.81 111 GLU A N 1
ATOM 866 C CA . GLU A 1 111 ? 14.562 2.273 -11.624 1.00 68.81 111 GLU A CA 1
ATOM 867 C C . GLU A 1 111 ? 15.808 2.058 -10.749 1.00 68.81 111 GLU A C 1
ATOM 869 O O . GLU A 1 111 ? 16.814 1.550 -11.247 1.00 68.81 111 GLU A O 1
ATOM 874 N N . SER A 1 112 ? 15.769 2.440 -9.468 1.00 66.88 112 SER A N 1
ATOM 875 C CA . SER A 1 112 ? 16.939 2.429 -8.581 1.00 66.88 112 SER A CA 1
ATOM 876 C C . SER A 1 112 ? 17.177 1.095 -7.876 1.00 66.88 112 SER A C 1
ATOM 878 O O . SER A 1 112 ? 18.328 0.774 -7.585 1.00 66.88 112 SER A O 1
ATOM 880 N N . MET A 1 113 ? 16.125 0.310 -7.614 1.00 65.38 113 MET A N 1
ATOM 881 C CA . MET A 1 113 ? 16.208 -0.934 -6.830 1.00 65.38 113 MET A CA 1
ATOM 882 C C . MET A 1 113 ? 15.464 -2.114 -7.477 1.00 65.38 113 MET A C 1
ATOM 884 O O . MET A 1 113 ? 14.650 -2.785 -6.834 1.00 65.38 113 MET A O 1
ATOM 888 N N . PRO A 1 114 ? 15.712 -2.420 -8.757 1.00 65.12 114 PRO A N 1
ATOM 889 C CA . PRO A 1 114 ? 14.849 -3.347 -9.474 1.00 65.12 114 PRO A CA 1
ATOM 890 C C . PRO A 1 114 ? 15.011 -4.813 -9.064 1.00 65.12 114 PRO A C 1
ATOM 892 O O . PRO A 1 114 ? 14.032 -5.558 -9.067 1.00 65.12 114 PRO A O 1
ATOM 895 N N . GLY A 1 115 ? 16.222 -5.232 -8.681 1.00 64.38 115 GLY A N 1
ATOM 896 C CA . GLY A 1 115 ? 16.472 -6.580 -8.159 1.00 64.38 115 GLY A CA 1
ATOM 897 C C . GLY A 1 115 ? 15.805 -6.815 -6.804 1.00 64.38 115 GLY A C 1
ATOM 898 O O . GLY A 1 115 ? 15.181 -7.855 -6.592 1.00 64.38 115 GLY A O 1
ATOM 899 N N . GLU A 1 116 ? 15.866 -5.830 -5.909 1.00 68.88 116 GLU A N 1
ATOM 900 C CA . GLU A 1 116 ? 15.237 -5.908 -4.587 1.00 68.88 116 GLU A CA 1
ATOM 901 C C . GLU A 1 116 ? 13.715 -5.909 -4.693 1.00 68.88 116 GLU A C 1
ATOM 903 O O . GLU A 1 116 ? 13.062 -6.756 -4.090 1.00 68.88 116 GLU A O 1
ATOM 908 N N . LEU A 1 117 ? 13.142 -5.045 -5.532 1.00 71.25 117 LEU A N 1
ATOM 909 C CA . LEU A 1 117 ? 11.700 -5.019 -5.742 1.00 71.25 117 LEU A CA 1
ATOM 910 C C . LEU A 1 117 ? 11.180 -6.315 -6.375 1.00 71.25 117 LEU A C 1
ATOM 912 O O . LEU A 1 117 ? 10.149 -6.832 -5.946 1.00 71.25 117 LEU A O 1
ATOM 916 N N . TYR A 1 118 ? 11.899 -6.872 -7.354 1.00 73.06 118 TYR A N 1
ATOM 917 C CA . TYR A 1 118 ? 11.567 -8.179 -7.924 1.00 73.06 118 TYR A CA 1
ATOM 918 C C . TYR A 1 118 ? 11.608 -9.281 -6.856 1.00 73.06 118 TYR A C 1
ATOM 920 O O . TYR A 1 118 ? 10.674 -10.072 -6.752 1.00 73.06 118 TYR A O 1
ATOM 928 N N . THR A 1 119 ? 12.646 -9.286 -6.016 1.00 72.44 119 THR A N 1
ATOM 929 C CA . THR A 1 119 ? 12.811 -10.254 -4.921 1.00 72.44 119 THR A CA 1
ATOM 930 C C . THR A 1 119 ? 11.698 -10.114 -3.880 1.00 72.44 119 THR A C 1
ATOM 932 O O . THR A 1 119 ? 11.126 -11.110 -3.445 1.00 72.44 119 THR A O 1
ATOM 935 N N . MET A 1 120 ? 11.330 -8.889 -3.497 1.00 73.75 120 MET A N 1
ATOM 936 C CA . MET A 1 120 ? 10.203 -8.628 -2.595 1.00 73.75 120 MET A CA 1
ATOM 937 C C . MET A 1 120 ? 8.884 -9.135 -3.184 1.00 73.75 120 MET A C 1
ATOM 939 O O . MET A 1 120 ? 8.103 -9.783 -2.489 1.00 73.75 120 MET A O 1
ATOM 943 N N . LEU A 1 121 ? 8.645 -8.878 -4.473 1.00 75.06 121 LEU A N 1
ATOM 944 C CA . LEU A 1 121 ? 7.462 -9.352 -5.189 1.00 75.06 121 LEU A CA 1
ATOM 945 C C . LEU A 1 121 ? 7.400 -10.882 -5.252 1.00 75.06 121 LEU A C 1
ATOM 947 O O . LEU A 1 121 ? 6.340 -11.455 -5.005 1.00 75.06 121 LEU A O 1
ATOM 951 N N . GLU A 1 122 ? 8.521 -11.539 -5.542 1.00 75.38 122 GLU A N 1
ATOM 952 C CA . GLU A 1 122 ? 8.634 -12.999 -5.583 1.00 75.38 122 GLU A CA 1
ATOM 953 C C . GLU A 1 122 ? 8.299 -13.631 -4.224 1.00 75.38 122 GLU A C 1
ATOM 955 O O . GLU A 1 122 ? 7.506 -14.570 -4.154 1.00 75.38 122 GLU A O 1
ATOM 960 N N . HIS A 1 123 ? 8.805 -13.048 -3.135 1.00 73.62 123 HIS A N 1
ATOM 961 C CA . HIS A 1 123 ? 8.534 -13.499 -1.768 1.00 73.62 123 HIS A CA 1
ATOM 962 C C . HIS A 1 123 ? 7.171 -13.043 -1.215 1.00 73.62 123 HIS A C 1
ATOM 964 O O . HIS A 1 123 ? 6.835 -13.356 -0.075 1.00 73.62 123 HIS A O 1
ATOM 970 N N . GLY A 1 124 ? 6.363 -12.314 -1.996 1.00 63.97 124 GLY A N 1
ATOM 971 C CA . GLY A 1 124 ? 5.047 -11.831 -1.563 1.00 63.97 124 GLY A CA 1
ATOM 972 C C . GLY A 1 124 ? 5.091 -10.713 -0.517 1.00 63.97 124 GLY A C 1
ATOM 973 O O . GLY A 1 124 ? 4.093 -10.462 0.151 1.00 63.97 124 GLY A O 1
ATOM 974 N N . VAL A 1 125 ? 6.222 -10.021 -0.386 1.00 63.06 125 VAL A N 1
ATOM 975 C CA . VAL A 1 125 ? 6.423 -8.907 0.546 1.00 63.06 125 VAL A CA 1
ATOM 976 C C . VAL A 1 125 ? 5.887 -7.617 -0.084 1.00 63.06 125 VAL A C 1
ATOM 978 O O . VAL A 1 125 ? 6.658 -6.741 -0.463 1.00 63.06 125 VAL A O 1
ATOM 981 N N . MET A 1 126 ? 4.564 -7.491 -0.250 1.00 67.06 126 MET A N 1
ATOM 982 C CA . MET A 1 126 ? 3.927 -6.186 -0.489 1.00 67.06 126 MET A CA 1
ATOM 983 C C . MET A 1 126 ? 2.447 -6.130 -0.108 1.00 67.06 126 MET A C 1
ATOM 985 O O . MET A 1 126 ? 1.689 -7.068 -0.332 1.00 67.06 126 MET A O 1
ATOM 989 N N . SER A 1 127 ? 2.083 -4.946 0.400 1.00 64.75 127 SER A N 1
ATOM 990 C CA . SER A 1 127 ? 0.974 -4.652 1.312 1.00 64.75 127 SER A CA 1
ATOM 991 C C . SER A 1 127 ? 0.987 -5.539 2.559 1.00 64.75 127 SER A C 1
ATOM 993 O O . SER A 1 127 ? 1.078 -6.759 2.446 1.00 64.75 127 SER A O 1
ATOM 995 N N . PRO A 1 128 ? 0.912 -4.953 3.767 1.00 70.38 128 PRO A N 1
ATOM 996 C CA . PRO A 1 128 ? 0.777 -5.749 4.973 1.00 70.38 128 PRO A CA 1
ATOM 997 C C . PRO A 1 128 ? -0.397 -6.723 4.816 1.00 70.38 128 PRO A C 1
ATOM 999 O O . PRO A 1 128 ? -1.435 -6.314 4.284 1.00 70.38 128 PRO A O 1
ATOM 1002 N N . PRO A 1 129 ? -0.269 -7.986 5.253 1.00 74.81 129 PRO A N 1
ATOM 1003 C CA . PRO A 1 129 ? -1.310 -8.990 5.046 1.00 74.81 129 PRO A CA 1
ATOM 1004 C C . PRO A 1 129 ? -2.641 -8.605 5.701 1.00 74.81 129 PRO A C 1
ATOM 1006 O O . PRO A 1 129 ? -3.668 -9.098 5.272 1.00 74.81 129 PRO A O 1
ATOM 1009 N N . TRP A 1 130 ? -2.622 -7.696 6.682 1.00 82.44 130 TRP A N 1
ATOM 1010 C CA . TRP A 1 130 ? -3.802 -7.138 7.346 1.00 82.44 130 TRP A CA 1
ATOM 1011 C C . TRP A 1 130 ? -4.506 -6.014 6.570 1.00 82.44 130 TRP A C 1
ATOM 1013 O O . TRP A 1 130 ? -5.576 -5.554 6.973 1.00 82.44 130 TRP A O 1
ATOM 1023 N N . ALA A 1 131 ? -3.899 -5.486 5.501 1.00 86.50 131 ALA A N 1
ATOM 1024 C CA . ALA A 1 131 ? -4.422 -4.318 4.797 1.00 86.50 131 ALA A CA 1
ATOM 1025 C C . ALA A 1 131 ? -5.813 -4.552 4.176 1.00 86.50 131 ALA A C 1
ATOM 1027 O O . ALA A 1 131 ? -6.647 -3.656 4.315 1.00 86.50 131 ALA A O 1
ATOM 1028 N N . PRO A 1 132 ? -6.116 -5.695 3.526 1.00 87.81 132 PRO A N 1
ATOM 1029 C CA . PRO A 1 132 ? -7.440 -5.923 2.946 1.00 87.81 132 PRO A CA 1
ATOM 1030 C C . PRO A 1 132 ? -8.568 -5.880 3.978 1.00 87.81 132 PRO A C 1
ATOM 1032 O O . PRO A 1 132 ? -9.572 -5.191 3.781 1.00 87.81 132 PRO A O 1
ATOM 1035 N N . GLU A 1 133 ? -8.383 -6.578 5.093 1.00 88.12 133 GLU A N 1
ATOM 1036 C CA . GLU A 1 133 ? -9.341 -6.684 6.187 1.00 88.12 133 GLU A CA 1
ATOM 1037 C C . GLU A 1 133 ? -9.525 -5.330 6.864 1.00 88.12 133 GLU A C 1
ATOM 1039 O O . GLU A 1 133 ? -10.660 -4.889 7.053 1.00 88.12 133 GLU A O 1
ATOM 1044 N N . LEU A 1 134 ? -8.424 -4.621 7.139 1.00 90.00 134 LEU A N 1
ATOM 1045 C CA . LEU A 1 134 ? -8.489 -3.288 7.725 1.00 90.00 134 LEU A CA 1
ATOM 1046 C C . LEU A 1 134 ? -9.233 -2.309 6.813 1.00 90.00 134 LEU A C 1
ATOM 1048 O O . LEU A 1 134 ? -10.112 -1.592 7.285 1.00 90.00 134 LEU A O 1
ATOM 1052 N N . MET A 1 135 ? -8.899 -2.265 5.519 1.00 92.38 135 MET A N 1
ATOM 1053 C CA . MET A 1 135 ? -9.525 -1.341 4.562 1.00 92.38 135 MET A CA 1
ATOM 1054 C C . MET A 1 135 ? -11.029 -1.576 4.458 1.00 92.38 135 MET A C 1
ATOM 1056 O O . MET A 1 135 ? -11.800 -0.618 4.374 1.00 92.38 135 MET A O 1
ATOM 1060 N N . LYS A 1 136 ? -11.447 -2.844 4.519 1.00 91.31 136 LYS A N 1
ATOM 1061 C CA . LYS A 1 136 ? -12.855 -3.222 4.598 1.00 91.31 136 LYS A CA 1
ATOM 1062 C C . LYS A 1 136 ? -13.491 -2.740 5.904 1.00 91.31 136 LYS A C 1
ATOM 1064 O O . LYS A 1 136 ? -14.538 -2.101 5.846 1.00 91.31 136 LYS A O 1
ATOM 1069 N N . ALA A 1 137 ? -12.859 -2.999 7.051 1.00 91.75 137 ALA A N 1
ATOM 1070 C CA . ALA A 1 137 ? -13.372 -2.613 8.366 1.00 91.75 137 ALA A CA 1
ATOM 1071 C C . ALA A 1 137 ? -13.562 -1.092 8.492 1.00 91.75 137 ALA A C 1
ATOM 1073 O O . ALA A 1 137 ? -14.603 -0.627 8.938 1.00 91.75 137 ALA A O 1
ATOM 1074 N N . ILE A 1 138 ? -12.607 -0.292 8.007 1.00 93.81 138 ILE A N 1
ATOM 1075 C CA . ILE A 1 138 ? -12.692 1.178 8.048 1.00 93.81 138 ILE A CA 1
ATOM 1076 C C . ILE A 1 138 ? -13.576 1.790 6.945 1.00 93.81 138 ILE A C 1
ATOM 1078 O O . ILE A 1 138 ? -13.614 3.019 6.790 1.00 93.81 138 ILE A O 1
ATOM 1082 N N . GLY A 1 139 ? -14.229 0.964 6.121 1.00 92.75 139 GLY A N 1
ATOM 1083 C CA . GLY A 1 139 ? -15.049 1.414 4.996 1.00 92.75 139 GLY A CA 1
ATOM 1084 C C . GLY A 1 139 ? -14.269 2.274 3.996 1.00 92.75 139 GLY A C 1
ATOM 1085 O O . GLY A 1 139 ? -14.750 3.330 3.566 1.00 92.75 139 GLY A O 1
ATOM 1086 N N . TRP A 1 140 ? -13.024 1.901 3.684 1.00 93.88 140 TRP A N 1
ATOM 1087 C CA . TRP A 1 140 ? -12.232 2.621 2.690 1.00 93.88 140 TRP A CA 1
ATOM 1088 C C . TRP A 1 140 ? -12.873 2.485 1.301 1.00 93.88 140 TRP A C 1
ATOM 1090 O O . TRP A 1 140 ? -13.319 1.391 0.952 1.00 93.88 140 TRP A O 1
ATOM 1100 N N . PRO A 1 141 ? -12.937 3.552 0.480 1.00 91.81 141 PRO A N 1
ATOM 1101 C CA . PRO A 1 141 ? -13.594 3.459 -0.819 1.00 91.81 141 PRO A CA 1
ATOM 1102 C C . PRO A 1 141 ? -12.926 2.415 -1.723 1.00 91.81 141 PRO A C 1
ATOM 1104 O O . PRO A 1 141 ? -11.736 2.517 -2.014 1.00 91.81 141 PRO A O 1
ATOM 1107 N N . GLU A 1 142 ? -13.700 1.459 -2.236 1.00 87.31 142 GLU A N 1
ATOM 1108 C CA . GLU A 1 142 ? -13.215 0.391 -3.130 1.00 87.31 142 GLU A CA 1
ATOM 1109 C C . GLU A 1 142 ? -12.622 0.942 -4.440 1.00 87.31 142 GLU A C 1
ATOM 1111 O O . GLU A 1 142 ? -11.671 0.407 -5.007 1.00 87.31 142 GLU A O 1
ATOM 1116 N N . ALA A 1 143 ? -13.114 2.097 -4.895 1.00 87.00 143 ALA A N 1
ATOM 1117 C CA . ALA A 1 143 ? -12.521 2.809 -6.026 1.00 87.00 143 ALA A CA 1
ATOM 1118 C C . ALA A 1 143 ? -11.063 3.249 -5.764 1.00 87.00 143 ALA A C 1
ATOM 1120 O O . ALA A 1 143 ? -10.301 3.434 -6.715 1.00 87.00 143 ALA A O 1
ATOM 1121 N N . LEU A 1 144 ? -10.682 3.411 -4.491 1.00 86.75 144 LEU A N 1
ATOM 1122 C CA . LEU A 1 144 ? -9.378 3.897 -4.033 1.00 86.75 144 LEU A CA 1
ATOM 1123 C C . LEU A 1 144 ? -8.504 2.806 -3.403 1.00 86.75 144 LEU A C 1
ATOM 1125 O O . LEU A 1 144 ? -7.304 3.027 -3.251 1.00 86.75 144 LEU A O 1
ATOM 1129 N N . TYR A 1 145 ? -9.075 1.654 -3.045 1.00 90.81 145 TYR A N 1
ATOM 1130 C CA . TYR A 1 145 ? -8.325 0.503 -2.559 1.00 90.81 145 TYR A CA 1
ATOM 1131 C C . TYR A 1 145 ? -8.714 -0.766 -3.299 1.00 90.81 145 TYR A C 1
ATOM 1133 O O . TYR A 1 145 ? -9.875 -1.162 -3.329 1.00 90.81 145 TYR A O 1
ATOM 1141 N N . GLN A 1 146 ? -7.712 -1.438 -3.850 1.00 89.56 146 GLN A N 1
ATOM 1142 C CA . GLN A 1 146 ? -7.872 -2.772 -4.389 1.00 89.56 146 GLN A CA 1
ATOM 1143 C C . GLN A 1 146 ? -6.739 -3.658 -3.879 1.00 89.56 146 GLN A C 1
ATOM 1145 O O . GLN A 1 146 ? -5.583 -3.321 -4.133 1.00 89.56 146 GLN A O 1
ATOM 1150 N N . PRO A 1 147 ? -7.038 -4.804 -3.246 1.00 87.50 147 PRO A N 1
ATOM 1151 C CA . PRO A 1 147 ? -6.017 -5.730 -2.783 1.00 87.50 147 PRO A CA 1
ATOM 1152 C C . PRO A 1 147 ? -5.048 -6.156 -3.890 1.00 87.50 147 PRO A C 1
ATOM 1154 O O . PRO A 1 147 ? -5.409 -6.243 -5.076 1.00 87.50 147 PRO A O 1
ATOM 1157 N N . LEU A 1 148 ? -3.817 -6.463 -3.478 1.00 84.94 148 LEU A N 1
ATOM 1158 C CA . LEU A 1 148 ? -2.802 -7.041 -4.347 1.00 84.94 148 LEU A CA 1
ATOM 1159 C C . LEU A 1 148 ? -3.123 -8.523 -4.585 1.00 84.94 148 LEU A C 1
ATOM 1161 O O . LEU A 1 148 ? -2.820 -9.377 -3.757 1.00 84.94 148 LEU A O 1
ATOM 1165 N N . THR A 1 149 ? -3.753 -8.831 -5.717 1.00 86.50 149 THR A N 1
ATOM 1166 C CA . THR A 1 149 ? -4.043 -10.216 -6.123 1.00 86.50 149 THR A CA 1
ATOM 1167 C C . THR A 1 149 ? -2.802 -10.898 -6.720 1.00 86.50 149 THR A C 1
ATOM 1169 O O . THR A 1 149 ? -1.861 -10.202 -7.130 1.00 86.50 149 THR A O 1
ATOM 1172 N N . PRO A 1 150 ? -2.779 -12.241 -6.840 1.00 85.88 150 PRO A N 1
ATOM 1173 C CA . PRO A 1 150 ? -1.698 -12.953 -7.522 1.00 85.88 150 PRO A CA 1
ATOM 1174 C C . PRO A 1 150 ? -1.411 -12.423 -8.935 1.00 85.88 150 PRO A C 1
ATOM 1176 O O . PRO A 1 150 ? -0.251 -12.248 -9.302 1.00 85.88 150 PRO A O 1
ATOM 1179 N N . GLU A 1 151 ? -2.442 -12.085 -9.708 1.00 87.81 151 GLU A N 1
ATOM 1180 C CA . GLU A 1 151 ? -2.324 -11.576 -11.083 1.00 87.81 151 GLU A CA 1
ATOM 1181 C C . GLU A 1 151 ? -1.693 -10.179 -11.111 1.00 87.81 151 GLU A C 1
ATOM 1183 O O . GLU A 1 151 ? -0.825 -9.875 -11.937 1.00 87.81 151 GLU A O 1
ATOM 1188 N N . LYS A 1 152 ? -2.092 -9.318 -10.171 1.00 87.94 152 LYS A N 1
ATOM 1189 C CA . LYS A 1 152 ? -1.511 -7.983 -10.005 1.00 87.94 152 LYS A CA 1
ATOM 1190 C C . LYS A 1 152 ? -0.054 -8.056 -9.562 1.00 87.94 152 LYS A C 1
ATOM 1192 O O . LYS A 1 152 ? 0.770 -7.296 -10.062 1.00 87.94 152 LYS A O 1
ATOM 1197 N N . ARG A 1 153 ? 0.288 -9.005 -8.689 1.00 85.50 153 ARG A N 1
ATOM 1198 C CA . ARG A 1 153 ? 1.677 -9.275 -8.300 1.00 85.50 153 ARG A CA 1
ATOM 1199 C C . ARG A 1 153 ? 2.514 -9.726 -9.496 1.00 85.50 153 ARG A C 1
ATOM 1201 O O . ARG A 1 153 ? 3.587 -9.172 -9.708 1.00 85.50 153 ARG A O 1
ATOM 1208 N N . VAL A 1 154 ? 2.009 -10.650 -10.319 1.00 86.75 154 VAL A N 1
ATOM 1209 C CA . VAL A 1 154 ? 2.683 -11.061 -11.566 1.00 86.75 154 VAL A CA 1
ATOM 1210 C C . VAL A 1 154 ? 2.879 -9.866 -12.498 1.00 86.75 154 VAL A C 1
ATOM 1212 O O . VAL A 1 154 ? 3.959 -9.702 -13.054 1.00 86.75 154 VAL A O 1
ATOM 1215 N N . THR A 1 155 ? 1.884 -8.984 -12.619 1.00 87.94 155 THR A N 1
ATOM 1216 C CA . THR A 1 155 ? 2.002 -7.753 -13.421 1.00 87.94 155 THR A CA 1
ATOM 1217 C C . THR A 1 155 ? 3.174 -6.885 -12.954 1.00 87.94 155 THR A C 1
ATOM 1219 O O . THR A 1 155 ? 3.976 -6.435 -13.771 1.00 87.94 155 THR A O 1
ATOM 1222 N N . LEU A 1 156 ? 3.320 -6.695 -11.639 1.00 84.06 156 LEU A N 1
ATOM 1223 C CA . LEU A 1 156 ? 4.445 -5.954 -11.065 1.00 84.06 156 LEU A CA 1
ATOM 1224 C C . LEU A 1 156 ? 5.787 -6.670 -11.267 1.00 84.06 156 LEU A C 1
ATOM 1226 O O . LEU A 1 156 ? 6.781 -6.010 -11.562 1.00 84.06 156 LEU A O 1
ATOM 1230 N N . MET A 1 157 ? 5.825 -8.002 -11.165 1.00 84.00 157 MET A N 1
ATOM 1231 C CA . MET A 1 157 ? 7.042 -8.785 -11.423 1.00 84.00 157 MET A CA 1
ATOM 1232 C C . MET A 1 157 ? 7.497 -8.659 -12.877 1.00 84.00 157 MET A C 1
ATOM 1234 O O . MET A 1 157 ? 8.678 -8.443 -13.133 1.00 84.00 157 MET A O 1
ATOM 1238 N N . LEU A 1 158 ? 6.567 -8.757 -13.833 1.00 85.19 158 LEU A N 1
ATOM 1239 C CA . LEU A 1 158 ? 6.861 -8.600 -15.261 1.00 85.19 158 LEU A CA 1
ATOM 1240 C C . LEU A 1 158 ? 7.350 -7.186 -15.591 1.00 85.19 158 LEU A C 1
ATOM 1242 O O . LEU A 1 158 ? 8.207 -7.034 -16.457 1.00 85.19 158 LEU A O 1
ATOM 1246 N N . TYR A 1 159 ? 6.847 -6.171 -14.884 1.00 83.75 159 TYR A N 1
ATOM 1247 C CA . TYR A 1 159 ? 7.353 -4.806 -14.993 1.00 83.75 159 TYR A CA 1
ATOM 1248 C C . TYR A 1 159 ? 8.771 -4.653 -14.420 1.00 83.75 159 TYR A C 1
ATOM 1250 O O . TYR A 1 159 ? 9.619 -4.037 -15.055 1.00 83.75 159 TYR A O 1
ATOM 1258 N N . ALA A 1 160 ? 9.049 -5.223 -13.242 1.00 79.75 160 ALA A N 1
ATOM 1259 C CA . ALA A 1 160 ? 10.343 -5.087 -12.564 1.00 79.75 160 ALA A CA 1
ATOM 1260 C C . ALA A 1 160 ? 11.471 -5.910 -13.220 1.00 79.75 160 ALA A C 1
ATOM 1262 O O . ALA A 1 160 ? 12.637 -5.515 -13.182 1.00 79.75 160 ALA A O 1
ATOM 1263 N N . LYS A 1 161 ? 11.133 -7.042 -13.850 1.00 79.50 161 LYS A N 1
ATOM 1264 C CA . LYS A 1 161 ? 12.093 -8.024 -14.378 1.00 79.50 161 LYS A CA 1
ATOM 1265 C C . LYS A 1 161 ? 13.158 -7.461 -15.344 1.00 79.50 161 LYS A C 1
ATOM 1267 O O . LYS A 1 161 ? 14.333 -7.774 -15.154 1.00 79.50 161 LYS A O 1
ATOM 1272 N N . PRO A 1 162 ? 12.833 -6.637 -16.362 1.00 77.69 162 PRO A N 1
ATOM 1273 C CA . PRO A 1 162 ? 13.850 -6.107 -17.278 1.00 77.69 162 PRO A CA 1
ATOM 1274 C C . PRO A 1 162 ? 14.898 -5.255 -16.559 1.00 77.69 162 PRO A C 1
ATOM 1276 O O . PRO A 1 162 ? 16.076 -5.258 -16.914 1.00 77.69 162 PRO A O 1
ATOM 1279 N N . PHE A 1 163 ? 14.470 -4.538 -15.521 1.00 72.56 163 PHE A N 1
ATOM 1280 C CA . PHE A 1 163 ? 15.364 -3.732 -14.716 1.00 72.56 163 PHE A CA 1
ATOM 1281 C C . PHE A 1 163 ? 16.229 -4.613 -13.810 1.00 72.56 163 PHE A C 1
ATOM 1283 O O . PHE A 1 163 ? 17.395 -4.288 -13.638 1.00 72.56 163 PHE A O 1
ATOM 1290 N N . SER A 1 164 ? 15.728 -5.735 -13.273 1.00 68.75 164 SER A N 1
ATOM 1291 C CA . SER A 1 164 ? 16.522 -6.626 -12.409 1.00 68.75 164 SER A CA 1
ATOM 1292 C C . SER A 1 164 ? 17.598 -7.385 -13.189 1.00 68.75 164 SER A C 1
ATOM 1294 O O . SER A 1 164 ? 18.723 -7.520 -12.717 1.00 68.75 164 SER A O 1
ATOM 1296 N N . GLU A 1 165 ? 17.294 -7.824 -14.415 1.00 69.81 165 GLU A N 1
ATOM 1297 C CA . GLU A 1 165 ? 18.253 -8.508 -15.300 1.00 69.81 165 GLU A CA 1
ATOM 1298 C C . GLU A 1 165 ? 19.479 -7.644 -15.644 1.00 69.81 165 GLU A C 1
ATOM 1300 O O . GLU A 1 165 ? 20.553 -8.182 -15.913 1.00 69.81 165 GLU A O 1
ATOM 1305 N N . LYS A 1 166 ? 19.354 -6.310 -15.592 1.00 64.06 166 LYS A N 1
ATOM 1306 C CA . LYS A 1 166 ? 20.476 -5.374 -15.768 1.00 64.06 166 LYS A CA 1
ATOM 1307 C C . LYS A 1 166 ? 21.542 -5.500 -14.668 1.00 64.06 166 LYS A C 1
ATOM 1309 O O . LYS A 1 166 ? 22.697 -5.191 -14.936 1.00 64.06 166 LYS A O 1
ATOM 1314 N N . TYR A 1 167 ? 21.168 -5.944 -13.466 1.00 56.25 167 TYR A N 1
ATOM 1315 C CA . TYR A 1 167 ? 22.046 -6.013 -12.286 1.00 56.25 167 TYR A CA 1
ATOM 1316 C C . TYR A 1 167 ? 22.509 -7.438 -11.952 1.00 56.25 167 TYR A C 1
ATOM 1318 O O . TYR A 1 167 ? 23.302 -7.623 -11.038 1.00 56.25 167 TYR A O 1
ATOM 1326 N N . LEU A 1 168 ? 22.026 -8.443 -12.690 1.00 54.97 168 LEU A N 1
ATOM 1327 C CA . LEU A 1 168 ? 22.472 -9.839 -12.589 1.00 54.97 168 LEU A CA 1
ATOM 1328 C C . LEU A 1 168 ? 23.634 -10.165 -13.552 1.00 54.97 168 LEU A C 1
ATOM 1330 O O . LEU A 1 168 ? 23.953 -11.338 -13.741 1.00 54.97 168 LEU A O 1
ATOM 1334 N N . ARG A 1 169 ? 24.224 -9.149 -14.195 1.00 46.94 169 ARG A N 1
ATOM 1335 C CA . ARG A 1 169 ? 25.360 -9.271 -15.119 1.00 46.94 169 ARG A CA 1
ATOM 1336 C C . ARG A 1 169 ? 26.647 -8.778 -14.484 1.00 46.94 169 ARG A C 1
ATOM 1338 O O . ARG A 1 169 ? 26.591 -7.708 -13.842 1.00 46.94 169 ARG A O 1
#

Sequence (169 aa):
MGKGFYFSPLFMLVFGLACKGPSSESSRRLVPSAAISFEQAFGVVSRSCFPCHNPQTLPEVIRRTRRLTDEEVGGEERLRLLAELENLYVSLKAGVPLNFVGKREIHAQFESMPGELYTMLEHGVMSPPWAPELMKAIGWPEALYQPLTPEKRVTLMLYAKPFSEKYLR